Protein AF-A0A1G2QBS2-F1 (afdb_monomer)

Foldseek 3Di:
DDDDDDDPDDDDDPVNVVVVVVVVVVVVVVVVVVVVVVVVVVLVVQQVVLVVLVVVLQVVLCVQQCDALQLHHLVDLADDKDFCPDLSRCQAHHHDADDPPRPHGDHPVSSVRRPDNSDPDQAGPVGDGDIDRSNDDPPPCPPPDDD

Organism: NCBI:txid1802429

Secondary structure (DSSP, 8-state):
---------PPPPHHHHHHHHHHHHHHHHHHHHHHHHHHHHHHHHHHHHHHHHHHHHHHHHHHHHS--TTS--TT------EETTSGGG-SSSPPPSEE-SSS-EE-HHHHHH------S--B-TTSPBPEE-TT--TTTGGG-S--

Radius of gyration: 28.56 Å; Cα contacts (8 Å, |Δi|>4): 166; chains: 1; bounding box: 96×22×62 Å

Structure (mmCIF, N/CA/C/O backbone):
data_AF-A0A1G2QBS2-F1
#
_entry.id   AF-A0A1G2QBS2-F1
#
loop_
_atom_site.group_PDB
_atom_site.id
_atom_site.type_symbol
_atom_site.label_atom_id
_atom_site.label_alt_id
_atom_site.label_comp_id
_atom_site.label_asym_id
_atom_site.label_entity_id
_atom_site.label_seq_id
_atom_site.pdbx_PDB_ins_code
_atom_site.Cartn_x
_atom_site.Cartn_y
_atom_site.Cartn_z
_atom_site.occupancy
_atom_site.B_iso_or_equiv
_atom_site.auth_seq_id
_atom_site.auth_comp_id
_atom_site.auth_asym_id
_atom_site.auth_atom_id
_atom_site.pdbx_PDB_model_num
ATOM 1 N N . MET A 1 1 ? -75.015 7.210 20.917 1.00 46.16 1 MET A N 1
ATOM 2 C CA . MET A 1 1 ? -74.241 7.327 22.175 1.00 46.16 1 MET A CA 1
ATOM 3 C C . MET A 1 1 ? -72.977 6.484 22.043 1.00 46.16 1 MET A C 1
ATOM 5 O O . MET A 1 1 ? -73.075 5.266 22.049 1.00 46.16 1 MET A O 1
ATOM 9 N N . ILE A 1 2 ? -71.818 7.108 21.818 1.00 53.22 2 ILE A N 1
ATOM 10 C CA . ILE A 1 2 ? -70.544 6.412 21.559 1.00 53.22 2 ILE A CA 1
ATOM 11 C C . ILE A 1 2 ? -69.741 6.385 22.866 1.00 53.22 2 ILE A C 1
ATOM 13 O O . ILE A 1 2 ? -69.442 7.438 23.424 1.00 53.22 2 ILE A O 1
ATOM 17 N N . LYS A 1 3 ? -69.422 5.191 23.383 1.00 66.12 3 LYS A N 1
ATOM 18 C CA . LYS A 1 3 ? -68.592 5.022 24.588 1.00 66.12 3 LYS A CA 1
ATOM 19 C C . LYS A 1 3 ? -67.112 4.946 24.200 1.00 66.12 3 LYS A C 1
ATOM 21 O O . LYS A 1 3 ? -66.696 3.985 23.559 1.00 66.12 3 LYS A O 1
ATOM 26 N N . PHE A 1 4 ? -66.310 5.922 24.628 1.00 69.38 4 PHE A N 1
ATOM 27 C CA . PHE A 1 4 ? -64.850 5.874 24.503 1.00 69.38 4 PHE A CA 1
ATOM 28 C C . PHE A 1 4 ? -64.248 4.947 25.567 1.00 69.38 4 PHE A C 1
ATOM 30 O O . PHE A 1 4 ? -64.388 5.168 26.769 1.00 69.38 4 PHE A O 1
ATOM 37 N N . LYS A 1 5 ? -63.562 3.893 25.115 1.00 72.56 5 LYS A N 1
ATOM 38 C CA . LYS A 1 5 ? -62.804 2.968 25.964 1.00 72.56 5 LYS A CA 1
ATOM 39 C C . LYS A 1 5 ? -61.487 3.642 26.368 1.00 72.56 5 LYS A C 1
ATOM 41 O O . LYS A 1 5 ? -60.626 3.853 25.517 1.00 72.56 5 LYS A O 1
ATOM 46 N N . LYS A 1 6 ? -61.328 3.991 27.652 1.00 65.94 6 LYS A N 1
ATOM 47 C CA . LYS A 1 6 ? -60.068 4.512 28.217 1.00 65.94 6 LYS A CA 1
ATOM 48 C C . LYS A 1 6 ? -58.970 3.465 27.991 1.00 65.94 6 LYS A C 1
ATOM 50 O O . LYS A 1 6 ? -59.038 2.372 28.553 1.00 65.94 6 LYS A O 1
ATOM 55 N N . ARG A 1 7 ? -57.989 3.761 27.134 1.00 69.44 7 ARG A N 1
ATOM 56 C CA . ARG A 1 7 ? -56.789 2.925 26.992 1.00 69.44 7 ARG A CA 1
ATOM 57 C C . ARG A 1 7 ? -55.917 3.193 28.213 1.00 69.44 7 ARG A C 1
ATOM 59 O O . ARG A 1 7 ? -55.614 4.346 28.499 1.00 69.44 7 ARG A O 1
ATOM 66 N N . ASN A 1 8 ? -55.568 2.141 28.946 1.00 66.00 8 ASN A N 1
ATOM 67 C CA . ASN A 1 8 ? -54.662 2.227 30.083 1.00 66.00 8 ASN A CA 1
ATOM 68 C C . ASN A 1 8 ? -53.242 2.445 29.539 1.00 66.00 8 ASN A C 1
ATOM 70 O O . ASN A 1 8 ? -52.536 1.490 29.228 1.00 66.00 8 ASN A O 1
ATOM 74 N N . THR A 1 9 ? -52.868 3.699 29.299 1.00 65.31 9 THR A N 1
ATOM 75 C CA . THR A 1 9 ? -51.511 4.075 28.899 1.00 65.31 9 THR A CA 1
ATOM 76 C C . THR A 1 9 ? -50.679 4.236 30.166 1.00 65.31 9 THR A C 1
ATOM 78 O O . THR A 1 9 ? -50.780 5.260 30.840 1.00 65.31 9 THR A O 1
ATOM 81 N N . GLY A 1 10 ? -49.900 3.212 30.518 1.00 75.06 10 GLY A N 1
ATOM 82 C CA . GLY A 1 10 ? -48.861 3.341 31.539 1.00 75.06 10 GLY A CA 1
ATOM 83 C C . GLY A 1 10 ? -47.790 4.316 31.050 1.00 75.06 10 GLY A C 1
ATOM 84 O O . GLY A 1 10 ? -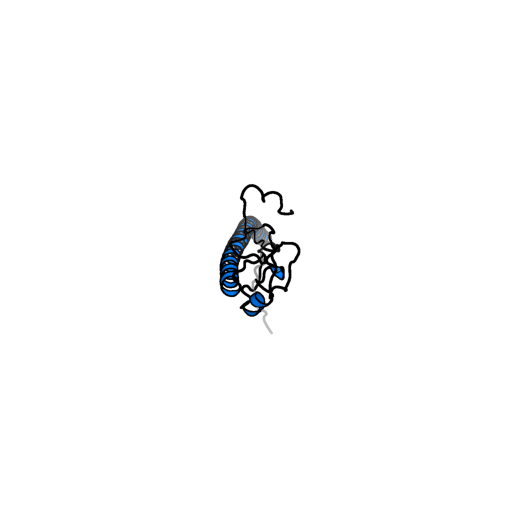47.271 4.150 29.948 1.00 75.06 10 GLY A O 1
ATOM 85 N N . GLY A 1 11 ? -47.517 5.364 31.827 1.00 76.88 11 GLY A N 1
ATOM 86 C CA . GLY A 1 11 ? -46.407 6.282 31.574 1.00 76.88 11 GLY A CA 1
ATOM 87 C C . GLY A 1 11 ? -45.100 5.718 32.128 1.00 76.88 11 GLY A C 1
ATOM 88 O O . GLY A 1 11 ? -45.113 5.067 33.170 1.00 76.88 11 GLY A O 1
ATOM 89 N N . PHE A 1 12 ? -43.987 5.976 31.440 1.00 77.94 12 PHE A N 1
ATOM 90 C CA . PHE A 1 12 ? -42.645 5.697 31.956 1.00 77.94 12 PHE A CA 1
ATOM 91 C C . PHE A 1 12 ? -42.368 6.545 33.198 1.00 77.94 12 PHE A C 1
ATOM 93 O O . PHE A 1 12 ? -42.687 7.738 33.226 1.00 77.94 12 PHE A O 1
ATOM 100 N N . THR A 1 13 ? -41.749 5.952 34.216 1.00 90.69 13 THR A N 1
ATOM 101 C CA . THR A 1 13 ? -41.283 6.714 35.375 1.00 90.69 13 THR A CA 1
ATOM 102 C C . THR A 1 13 ? -39.960 7.417 35.057 1.00 90.69 13 THR A C 1
ATOM 104 O O . THR A 1 13 ? -39.126 6.918 34.299 1.00 90.69 13 THR A O 1
ATOM 107 N N . LEU A 1 14 ? -39.732 8.590 35.659 1.00 89.69 14 LEU A N 1
ATOM 108 C CA . LEU A 1 14 ? -38.465 9.320 35.509 1.00 89.69 14 LEU A CA 1
ATOM 109 C C . LEU A 1 14 ? -37.263 8.498 35.996 1.00 89.69 14 LEU A C 1
ATOM 111 O O . LEU A 1 14 ? -36.179 8.603 35.429 1.00 89.69 14 LEU A O 1
ATOM 115 N N . ILE A 1 15 ? -37.459 7.667 37.024 1.00 92.81 15 ILE A N 1
ATOM 116 C CA . ILE A 1 15 ? -36.403 6.814 37.574 1.00 92.81 15 ILE A CA 1
ATOM 117 C C . ILE A 1 15 ? -36.034 5.669 36.626 1.00 92.81 15 ILE A C 1
ATOM 119 O O . ILE A 1 15 ? -34.850 5.384 36.469 1.00 92.81 15 ILE A O 1
ATOM 123 N N . GLU A 1 16 ? -37.008 5.066 35.935 1.00 90.44 16 GLU A N 1
ATOM 124 C CA . GLU A 1 16 ? -36.732 4.050 34.911 1.00 90.44 16 GLU A CA 1
ATOM 125 C C . GLU A 1 16 ? -35.888 4.631 33.780 1.00 90.44 16 GLU A C 1
ATOM 127 O O . GLU A 1 16 ? -34.896 4.027 33.377 1.00 90.44 16 GLU A O 1
ATOM 132 N N . LEU A 1 17 ? -36.227 5.833 33.309 1.00 91.19 17 LEU A N 1
ATOM 133 C CA . LEU A 1 17 ? -35.450 6.488 32.261 1.00 91.19 17 LEU A CA 1
ATOM 134 C C . LEU A 1 17 ? -34.030 6.839 32.739 1.00 91.19 17 LEU A C 1
ATOM 136 O O . LEU A 1 17 ? -33.071 6.662 31.988 1.00 91.19 17 LEU A O 1
ATOM 140 N N . LEU A 1 18 ? -33.882 7.283 33.992 1.00 94.00 18 LEU A N 1
ATOM 141 C CA . LEU A 1 18 ? -32.592 7.652 34.581 1.00 94.00 18 LEU A CA 1
ATOM 142 C C . LEU A 1 18 ? -31.645 6.450 34.695 1.00 94.00 18 LEU A C 1
ATOM 144 O O . LEU A 1 18 ? -30.475 6.547 34.325 1.00 94.00 18 LEU A O 1
ATOM 148 N N . VAL A 1 19 ? -32.143 5.300 35.155 1.00 95.12 19 VAL A N 1
ATOM 149 C CA . VAL A 1 19 ? -31.331 4.077 35.261 1.00 95.12 19 VAL A CA 1
ATOM 150 C C . VAL A 1 19 ? -30.872 3.601 33.879 1.00 95.12 19 VAL A C 1
ATOM 152 O O . VAL A 1 19 ? -29.718 3.206 33.717 1.00 95.12 19 VAL A O 1
ATOM 155 N N . VAL A 1 20 ? -31.730 3.695 32.860 1.00 95.81 20 VAL A N 1
ATOM 156 C CA . VAL A 1 20 ? -31.388 3.277 31.491 1.00 95.81 20 VAL A CA 1
ATOM 157 C C . VAL A 1 20 ? -30.252 4.121 30.913 1.00 95.81 20 VAL A C 1
ATOM 159 O O . VAL A 1 20 ? -29.271 3.563 30.420 1.00 95.81 20 VAL A O 1
ATOM 162 N N . ILE A 1 21 ? -30.331 5.452 31.004 1.00 96.06 21 ILE A N 1
ATOM 163 C CA . ILE A 1 21 ? -29.263 6.318 30.478 1.00 96.06 21 ILE A CA 1
ATOM 164 C C . ILE A 1 21 ? -27.957 6.165 31.267 1.00 96.06 21 ILE A C 1
ATOM 166 O O . ILE A 1 21 ? -26.883 6.250 30.674 1.00 96.06 21 ILE A O 1
ATOM 170 N N . ALA A 1 22 ? -28.034 5.874 32.572 1.00 96.50 22 ALA A N 1
ATOM 171 C CA . ALA A 1 22 ? -26.858 5.588 33.388 1.00 96.50 22 ALA A CA 1
ATOM 172 C C . ALA A 1 22 ? -26.138 4.318 32.904 1.00 96.50 22 ALA A C 1
ATOM 174 O O . ALA A 1 22 ? -24.923 4.335 32.706 1.00 96.50 22 ALA A O 1
ATOM 175 N N . ILE A 1 23 ? -26.881 3.239 32.632 1.00 96.94 23 ILE A N 1
ATOM 176 C CA . ILE A 1 23 ? -26.311 1.988 32.108 1.00 96.94 23 ILE A CA 1
ATOM 177 C C . ILE A 1 23 ? -25.735 2.196 30.700 1.00 96.94 23 ILE A C 1
ATOM 179 O O . ILE A 1 23 ? -24.608 1.775 30.434 1.00 96.94 23 ILE A O 1
ATOM 183 N N . ILE A 1 24 ? -26.462 2.883 29.808 1.00 97.25 24 ILE A N 1
ATOM 184 C CA . ILE A 1 24 ? -25.978 3.189 28.450 1.00 97.25 24 ILE A CA 1
ATOM 185 C C . ILE A 1 24 ? -24.697 4.026 28.508 1.00 97.25 24 ILE A C 1
ATOM 187 O O . ILE A 1 24 ? -23.772 3.751 27.747 1.00 97.25 24 ILE A O 1
ATOM 191 N N . GLY A 1 25 ? -24.604 5.005 29.413 1.00 97.19 25 GLY A N 1
ATOM 192 C CA . GLY A 1 25 ? -23.406 5.830 29.585 1.00 97.19 25 GLY A CA 1
ATOM 193 C C . GLY A 1 25 ? -22.170 5.003 29.949 1.00 97.19 25 GLY A C 1
ATOM 194 O O . GLY A 1 25 ? -21.121 5.143 29.315 1.00 97.19 25 GLY A O 1
ATOM 195 N N . ILE A 1 26 ? -22.313 4.077 30.903 1.00 96.56 26 ILE A N 1
ATOM 196 C CA . ILE A 1 26 ? -21.231 3.170 31.316 1.00 96.56 26 ILE A CA 1
ATOM 197 C C . ILE A 1 26 ? -20.807 2.278 30.143 1.00 96.56 26 ILE A C 1
ATOM 199 O O . ILE A 1 26 ? -19.629 2.259 29.783 1.00 96.56 26 ILE A O 1
ATOM 203 N N . LEU A 1 27 ? -21.755 1.592 29.496 1.00 97.69 27 LEU A N 1
ATOM 204 C CA . LEU A 1 27 ? -21.457 0.708 28.363 1.00 97.69 27 LEU A CA 1
ATOM 205 C C . LEU A 1 27 ? -20.820 1.460 27.183 1.00 97.69 27 LEU A C 1
ATOM 207 O O . LEU A 1 27 ? -19.874 0.961 26.573 1.00 97.69 27 LEU A O 1
ATOM 211 N N . SER A 1 28 ? -21.290 2.676 26.893 1.00 97.12 28 SER A N 1
ATOM 212 C CA . SER A 1 28 ? -20.783 3.495 25.784 1.00 97.12 28 SER A CA 1
ATOM 213 C C . SER A 1 28 ? -19.322 3.897 25.989 1.00 97.12 28 SER A C 1
ATOM 215 O O . SER A 1 28 ? -18.541 3.851 25.040 1.00 97.12 28 SER A O 1
ATOM 217 N N . SER A 1 29 ? -18.923 4.235 27.221 1.00 95.88 29 SER A N 1
ATOM 218 C CA . SER A 1 29 ? -17.532 4.605 27.526 1.00 95.88 29 SER A CA 1
ATOM 219 C C . SER A 1 29 ? -16.533 3.482 27.204 1.00 95.88 29 SER A C 1
ATOM 221 O O . SER A 1 29 ? -15.506 3.725 26.570 1.00 95.88 29 SER A O 1
ATOM 223 N N . ILE A 1 30 ? -16.872 2.236 27.553 1.00 96.25 30 ILE A N 1
ATOM 224 C CA . ILE A 1 30 ? -16.043 1.054 27.282 1.00 96.25 30 ILE A CA 1
ATOM 225 C C . ILE A 1 30 ? -16.029 0.758 25.777 1.00 96.25 30 ILE A C 1
ATOM 227 O O . ILE A 1 30 ? -14.974 0.489 25.195 1.00 96.25 30 ILE A O 1
ATOM 231 N N . ALA A 1 31 ? -17.193 0.856 25.129 1.00 96.62 31 ALA A N 1
ATOM 232 C CA . ALA A 1 31 ? -17.337 0.594 23.702 1.00 96.62 31 ALA A CA 1
ATOM 233 C C . ALA A 1 31 ? -16.477 1.535 22.838 1.00 96.62 31 ALA A C 1
ATOM 235 O O . ALA A 1 31 ? -15.886 1.087 21.856 1.00 96.62 31 ALA A O 1
ATOM 236 N N . ILE A 1 32 ? -16.353 2.814 23.210 1.00 96.81 32 ILE A N 1
ATOM 237 C CA . ILE A 1 32 ? -15.546 3.794 22.464 1.00 96.81 32 ILE A CA 1
ATOM 238 C C . ILE A 1 32 ? -14.059 3.419 22.472 1.00 96.81 32 ILE A C 1
ATOM 240 O O . ILE A 1 32 ? -13.415 3.451 21.422 1.00 96.81 32 ILE A O 1
ATOM 244 N N . VAL A 1 33 ? -13.505 3.026 23.623 1.00 94.88 33 VAL A N 1
ATOM 245 C CA . VAL A 1 33 ? -12.089 2.624 23.717 1.00 94.88 33 VAL A CA 1
ATOM 246 C C . VAL A 1 33 ? -11.826 1.378 22.869 1.00 94.88 33 VAL A C 1
ATOM 248 O O . VAL A 1 33 ? -10.871 1.345 22.089 1.00 94.88 33 VAL A O 1
ATOM 251 N N . ALA A 1 34 ? -12.708 0.379 22.960 1.00 96.06 34 ALA A N 1
ATOM 252 C CA . ALA A 1 34 ? -12.615 -0.832 22.148 1.00 96.06 34 ALA A CA 1
ATOM 253 C C . ALA A 1 34 ? -12.690 -0.522 20.641 1.00 96.06 34 ALA A C 1
ATOM 255 O O . ALA A 1 34 ? -11.890 -1.040 19.859 1.00 96.06 34 ALA A O 1
ATOM 256 N N . LEU A 1 35 ? -13.595 0.374 20.236 1.00 96.75 35 LEU A N 1
ATOM 257 C CA . LEU A 1 35 ? -13.749 0.796 18.846 1.00 96.75 35 LEU A CA 1
ATOM 258 C C . LEU A 1 35 ? -12.511 1.532 18.318 1.00 96.75 35 LEU A C 1
ATOM 260 O O . LEU A 1 35 ? -12.092 1.285 17.186 1.00 96.75 35 LEU A O 1
ATOM 264 N N . ASN A 1 36 ? -11.907 2.414 19.114 1.00 95.94 36 ASN A N 1
ATOM 265 C CA . ASN A 1 36 ? -10.695 3.134 18.715 1.00 95.94 36 ASN A CA 1
ATOM 266 C C . ASN A 1 36 ? -9.527 2.171 18.464 1.00 95.94 36 ASN A C 1
ATOM 268 O O . ASN A 1 36 ? -8.846 2.278 17.442 1.00 95.94 36 ASN A O 1
ATOM 272 N N . ASN A 1 37 ? -9.355 1.175 19.337 1.00 95.94 37 ASN A N 1
ATOM 273 C CA . ASN A 1 37 ? -8.357 0.124 19.146 1.00 95.94 37 ASN A CA 1
ATOM 274 C C . ASN A 1 37 ? -8.642 -0.705 17.888 1.00 95.94 37 ASN A C 1
ATOM 276 O O . ASN A 1 37 ? -7.740 -0.908 17.075 1.00 95.94 37 ASN A O 1
ATOM 280 N N . ALA A 1 38 ? -9.893 -1.121 17.675 1.00 97.00 38 ALA A N 1
ATOM 281 C CA . ALA A 1 38 ? -10.288 -1.873 16.485 1.00 97.00 38 ALA A CA 1
ATOM 282 C C . ALA A 1 38 ? -10.018 -1.089 15.188 1.00 97.00 38 ALA A C 1
ATOM 284 O O . ALA A 1 38 ? -9.468 -1.637 14.234 1.00 97.00 38 ALA A O 1
ATOM 285 N N . ARG A 1 39 ? -10.322 0.215 15.165 1.00 96.25 39 ARG A N 1
ATOM 286 C CA . ARG A 1 39 ? -10.021 1.102 14.030 1.00 96.25 39 ARG A CA 1
ATOM 287 C C . ARG A 1 39 ? -8.522 1.209 13.760 1.00 96.25 39 ARG A C 1
ATOM 289 O O . ARG A 1 39 ? -8.119 1.148 12.601 1.00 96.25 39 ARG A O 1
ATOM 296 N N . ARG A 1 40 ? -7.696 1.339 14.804 1.00 96.00 40 ARG A N 1
ATOM 297 C CA . ARG A 1 40 ? -6.231 1.373 14.661 1.00 96.00 40 ARG A CA 1
ATOM 298 C C . ARG A 1 40 ? -5.703 0.075 14.052 1.00 96.00 40 ARG A C 1
ATOM 300 O O . ARG A 1 40 ? -4.920 0.130 13.110 1.00 96.00 40 ARG A O 1
ATOM 307 N N . GLN A 1 41 ? -6.166 -1.074 14.541 1.00 96.56 41 GLN A N 1
ATOM 308 C CA . GLN A 1 41 ? -5.760 -2.373 13.998 1.00 96.56 41 GLN A CA 1
ATOM 309 C C . GLN A 1 41 ? -6.231 -2.569 12.554 1.00 96.56 41 GLN A C 1
ATOM 311 O O . GLN A 1 41 ? -5.470 -3.060 11.729 1.00 96.56 41 GLN A O 1
ATOM 316 N N . ALA A 1 42 ? -7.439 -2.113 12.212 1.00 97.00 42 ALA A N 1
ATOM 317 C CA . ALA A 1 42 ? -7.934 -2.157 10.839 1.00 97.00 42 ALA A CA 1
ATOM 318 C C . ALA A 1 42 ? -7.075 -1.316 9.878 1.00 97.00 42 ALA A C 1
ATOM 320 O O . ALA A 1 42 ? -6.813 -1.752 8.759 1.00 97.00 42 ALA A O 1
ATOM 321 N N . ARG A 1 43 ? -6.597 -0.138 10.311 1.00 96.38 43 ARG A N 1
ATOM 322 C CA . ARG A 1 43 ? -5.652 0.676 9.524 1.00 96.38 43 ARG A CA 1
ATOM 323 C C . ARG A 1 43 ? -4.326 -0.055 9.316 1.00 96.38 43 ARG A C 1
ATOM 325 O O . ARG A 1 43 ? -3.888 -0.158 8.183 1.00 96.38 43 ARG A O 1
ATOM 332 N N . ILE A 1 44 ? -3.741 -0.638 10.363 1.00 96.06 44 ILE A N 1
ATOM 333 C CA . ILE A 1 44 ? -2.489 -1.410 10.242 1.00 96.06 44 ILE A CA 1
ATOM 334 C C . ILE A 1 44 ? -2.666 -2.623 9.315 1.00 96.06 44 ILE A C 1
ATOM 336 O O . ILE A 1 44 ? -1.830 -2.890 8.459 1.00 96.06 44 ILE A O 1
ATOM 340 N N . ALA A 1 45 ? -3.774 -3.354 9.439 1.00 96.75 45 ALA A N 1
ATOM 341 C CA . ALA A 1 45 ? -4.054 -4.490 8.565 1.00 96.75 45 ALA A CA 1
ATOM 342 C C . ALA A 1 45 ? -4.208 -4.059 7.096 1.00 96.75 45 ALA A C 1
ATOM 344 O O . ALA A 1 45 ? -3.733 -4.754 6.196 1.00 96.75 45 ALA A O 1
ATOM 345 N N . ARG A 1 46 ? -4.838 -2.900 6.859 1.00 95.38 46 ARG A N 1
ATOM 346 C CA . ARG A 1 46 ? -4.947 -2.303 5.526 1.00 95.38 46 ARG A CA 1
ATOM 347 C C . ARG A 1 46 ? -3.583 -1.898 4.980 1.00 95.38 46 ARG A C 1
ATOM 349 O O . ARG A 1 46 ? -3.273 -2.297 3.868 1.00 95.38 46 ARG A O 1
ATOM 356 N N . SER A 1 47 ? -2.749 -1.208 5.759 1.00 94.69 47 SER A N 1
ATOM 357 C CA . SER A 1 47 ? -1.419 -0.802 5.289 1.00 94.69 47 SER A CA 1
ATOM 358 C C . SER A 1 47 ? -0.542 -2.006 4.939 1.00 94.69 47 SER A C 1
ATOM 360 O O . SER A 1 47 ? 0.162 -1.989 3.939 1.00 94.69 47 SER A O 1
ATOM 362 N N . GLN A 1 48 ? -0.635 -3.102 5.695 1.00 95.06 48 GLN A N 1
ATOM 363 C CA . GLN A 1 48 ? 0.052 -4.351 5.355 1.00 95.06 48 GLN A CA 1
ATOM 364 C C . GLN A 1 48 ? -0.464 -4.990 4.057 1.00 95.06 48 GLN A C 1
ATOM 366 O O . GLN A 1 48 ? 0.299 -5.651 3.354 1.00 95.06 48 GLN A O 1
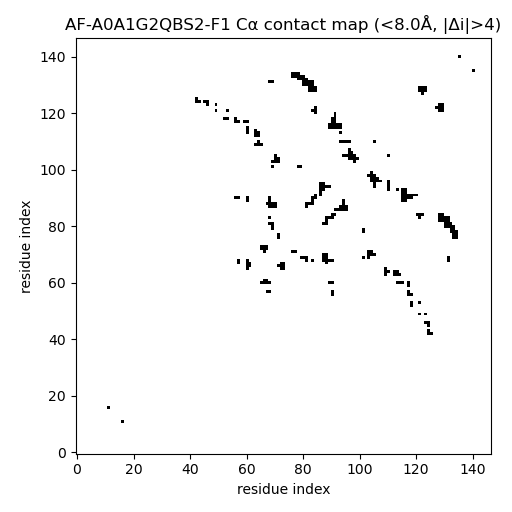ATOM 371 N N . ALA A 1 49 ? -1.759 -4.862 3.757 1.00 95.19 49 ALA A N 1
ATOM 372 C CA . ALA A 1 49 ? -2.327 -5.339 2.499 1.00 95.19 49 ALA A CA 1
ATOM 373 C C . ALA A 1 49 ? -1.868 -4.475 1.321 1.00 95.19 49 ALA A C 1
ATOM 375 O O . ALA A 1 49 ? -1.444 -5.031 0.309 1.00 95.19 49 ALA A O 1
ATOM 376 N N . ASP A 1 50 ? -1.871 -3.155 1.502 1.00 94.75 50 ASP A N 1
ATOM 377 C CA . ASP A 1 50 ? -1.386 -2.187 0.521 1.00 94.75 50 ASP A CA 1
ATOM 378 C C . ASP A 1 50 ? 0.096 -2.473 0.193 1.00 94.75 50 ASP A C 1
ATOM 380 O O . ASP A 1 50 ? 0.427 -2.681 -0.969 1.00 94.75 50 ASP A O 1
ATOM 384 N N . LEU A 1 51 ? 0.964 -2.669 1.198 1.00 94.19 51 LEU A N 1
ATOM 385 C CA . LEU A 1 51 ? 2.380 -3.033 0.994 1.00 94.19 51 LEU A CA 1
ATOM 386 C C . LEU A 1 51 ? 2.580 -4.332 0.195 1.00 94.19 51 LEU A C 1
ATOM 388 O O . LEU A 1 51 ? 3.487 -4.424 -0.630 1.00 94.19 51 LEU A O 1
ATOM 392 N N . ARG A 1 52 ? 1.741 -5.354 0.412 1.00 95.12 52 ARG A N 1
ATOM 393 C CA . ARG A 1 52 ? 1.800 -6.594 -0.385 1.00 95.12 52 ARG A CA 1
ATOM 394 C C . ARG A 1 52 ? 1.397 -6.353 -1.836 1.00 95.12 52 ARG A C 1
ATOM 396 O O . ARG A 1 52 ? 2.005 -6.932 -2.730 1.00 95.12 52 ARG A O 1
ATOM 403 N N . SER A 1 53 ? 0.388 -5.513 -2.058 1.00 95.00 53 SER A N 1
ATOM 404 C CA . SER A 1 53 ? -0.030 -5.118 -3.404 1.00 95.00 53 SER A CA 1
ATOM 405 C C . SER A 1 53 ? 1.076 -4.340 -4.113 1.00 95.00 53 SER A C 1
ATOM 407 O O . SER A 1 53 ? 1.399 -4.653 -5.253 1.00 95.00 53 SER A O 1
ATOM 409 N N . LEU A 1 54 ? 1.700 -3.385 -3.418 1.00 95.19 54 LEU A N 1
ATOM 410 C CA . LEU A 1 54 ? 2.799 -2.581 -3.951 1.00 95.19 54 LEU A CA 1
ATOM 411 C C . LEU A 1 54 ? 4.007 -3.437 -4.302 1.00 95.19 54 LEU A C 1
ATOM 413 O O . LEU A 1 54 ? 4.542 -3.299 -5.392 1.00 95.19 54 LEU A O 1
ATOM 417 N N . ARG A 1 55 ? 4.383 -4.389 -3.444 1.00 94.50 55 ARG A N 1
ATOM 418 C CA . ARG A 1 55 ? 5.457 -5.340 -3.756 1.00 94.50 55 ARG A CA 1
ATOM 419 C C . ARG A 1 55 ? 5.208 -6.083 -5.071 1.00 94.50 55 ARG A C 1
ATOM 421 O O . ARG A 1 55 ? 6.130 -6.246 -5.861 1.00 94.50 55 ARG A O 1
ATOM 428 N N . ASN A 1 56 ? 3.980 -6.549 -5.294 1.00 95.94 56 ASN A N 1
ATOM 429 C CA . ASN A 1 56 ? 3.638 -7.243 -6.534 1.00 95.94 56 ASN A CA 1
ATOM 430 C C . ASN A 1 56 ? 3.681 -6.294 -7.735 1.00 95.94 56 ASN A C 1
ATOM 432 O O . ASN A 1 56 ? 4.157 -6.682 -8.791 1.00 95.94 56 ASN A O 1
ATOM 436 N N . ALA A 1 57 ? 3.215 -5.059 -7.569 1.00 96.00 57 ALA A N 1
ATOM 437 C CA . ALA A 1 57 ? 3.241 -4.056 -8.624 1.00 96.00 57 ALA A CA 1
ATOM 438 C C . ALA A 1 57 ? 4.660 -3.639 -9.018 1.00 96.00 57 ALA A C 1
ATOM 440 O O . ALA A 1 57 ? 4.944 -3.539 -10.203 1.00 96.00 57 ALA A O 1
ATOM 441 N N . VAL A 1 58 ? 5.560 -3.478 -8.045 1.00 94.81 58 VAL A N 1
ATOM 442 C CA . VAL A 1 58 ? 6.986 -3.237 -8.305 1.00 94.81 58 VAL A CA 1
ATOM 443 C C . VAL A 1 58 ? 7.600 -4.406 -9.075 1.00 94.81 58 VAL A C 1
ATOM 445 O O . VAL A 1 58 ? 8.316 -4.182 -10.039 1.00 94.81 58 VAL A O 1
ATOM 448 N N . ALA A 1 59 ? 7.267 -5.649 -8.715 1.00 94.94 59 ALA A N 1
ATOM 449 C CA . ALA A 1 59 ? 7.751 -6.819 -9.447 1.00 94.94 59 ALA A CA 1
ATOM 450 C C . ALA A 1 59 ? 7.208 -6.902 -10.888 1.00 94.94 59 ALA A C 1
ATOM 452 O O . ALA A 1 59 ? 7.902 -7.392 -11.775 1.00 94.94 59 ALA A O 1
ATOM 453 N N . LEU A 1 60 ? 5.974 -6.442 -11.133 1.00 96.06 60 LEU A N 1
ATOM 454 C CA . LEU A 1 60 ? 5.410 -6.354 -12.485 1.00 96.06 60 LEU A CA 1
ATOM 455 C C . LEU A 1 60 ? 6.090 -5.253 -13.301 1.00 96.06 60 LEU A C 1
ATOM 457 O O . LEU A 1 60 ? 6.491 -5.514 -14.429 1.00 96.06 60 LEU A O 1
ATOM 461 N N . LEU A 1 61 ? 6.286 -4.070 -12.709 1.00 95.25 61 LEU A N 1
ATOM 462 C CA . LEU A 1 61 ? 7.051 -2.988 -13.326 1.00 95.25 61 LEU A CA 1
ATOM 463 C C . LEU A 1 61 ? 8.453 -3.473 -13.714 1.00 95.25 61 LEU A C 1
ATOM 465 O O . LEU A 1 61 ? 8.839 -3.331 -14.867 1.00 95.25 61 LEU A O 1
ATOM 469 N N . GLU A 1 62 ? 9.172 -4.108 -12.786 1.00 94.31 62 GLU A N 1
ATOM 470 C CA . GLU A 1 62 ? 10.504 -4.664 -13.039 1.00 94.31 62 GLU A CA 1
ATOM 471 C C . GLU A 1 62 ? 10.479 -5.699 -14.171 1.00 94.31 62 GLU A C 1
ATOM 473 O O . GLU A 1 62 ? 11.356 -5.700 -15.031 1.00 94.31 62 GLU A O 1
ATOM 478 N N . SER A 1 63 ? 9.457 -6.557 -14.218 1.00 95.12 63 SER A N 1
ATOM 479 C CA . SER A 1 63 ? 9.301 -7.544 -15.290 1.00 95.12 63 SER A CA 1
ATOM 480 C C . SER A 1 63 ? 9.083 -6.905 -16.665 1.00 95.12 63 SER A C 1
ATOM 482 O O . SER A 1 63 ? 9.528 -7.470 -17.665 1.00 95.12 63 SER A O 1
ATOM 484 N N . ASP A 1 64 ? 8.390 -5.770 -16.727 1.00 94.88 64 ASP A N 1
ATOM 485 C CA . ASP A 1 64 ? 8.040 -5.100 -17.979 1.00 94.88 64 ASP A CA 1
ATOM 486 C C . ASP A 1 64 ? 9.180 -4.192 -18.462 1.00 94.88 64 ASP A C 1
ATOM 488 O O . ASP A 1 64 ? 9.596 -4.254 -19.620 1.00 94.88 64 ASP A O 1
ATOM 492 N N . THR A 1 65 ? 9.733 -3.373 -17.568 1.00 93.62 65 THR A N 1
ATOM 493 C CA . THR A 1 65 ? 10.678 -2.302 -17.918 1.00 93.62 65 THR A CA 1
ATOM 494 C C . THR A 1 65 ? 12.118 -2.587 -17.504 1.00 93.62 65 THR A C 1
ATOM 496 O O . THR A 1 65 ? 13.009 -1.822 -17.856 1.00 93.62 65 THR A O 1
ATOM 499 N N . SER A 1 66 ? 12.379 -3.680 -16.773 1.00 93.06 66 SER A N 1
ATOM 500 C CA . SER A 1 66 ? 13.688 -3.969 -16.152 1.00 93.06 66 SER A CA 1
ATOM 501 C C . SER A 1 66 ? 14.173 -2.873 -15.196 1.00 93.06 66 SER A C 1
ATOM 503 O O . SER A 1 66 ? 15.368 -2.784 -14.910 1.00 93.06 66 SER A O 1
ATOM 505 N N . LYS A 1 67 ? 13.250 -2.039 -14.703 1.00 91.25 67 LYS A N 1
ATOM 506 C CA . LYS A 1 67 ? 13.523 -0.904 -13.822 1.00 91.25 67 LYS A CA 1
ATOM 507 C C . LYS A 1 67 ? 12.636 -0.927 -12.594 1.00 91.25 67 LYS A C 1
ATOM 509 O O . LYS A 1 67 ? 11.512 -1.428 -12.608 1.00 91.25 67 LYS A O 1
ATOM 514 N N . TRP A 1 68 ? 13.160 -0.358 -11.525 1.00 92.12 68 TRP A N 1
ATOM 515 C CA . TRP A 1 68 ? 12.426 -0.091 -10.303 1.00 92.12 68 TRP A CA 1
ATOM 516 C C . TRP A 1 68 ? 11.702 1.259 -10.367 1.00 92.12 68 TRP A C 1
ATOM 518 O O . TRP A 1 68 ? 11.900 2.025 -11.313 1.00 92.12 68 TRP A O 1
ATOM 528 N N . PRO A 1 69 ? 10.836 1.569 -9.382 1.00 91.75 69 PRO A N 1
ATOM 529 C CA . PRO A 1 69 ? 10.098 2.828 -9.363 1.00 91.75 69 PRO A CA 1
ATOM 530 C C . PRO A 1 69 ? 10.982 4.081 -9.405 1.00 91.75 69 PRO A C 1
ATOM 532 O O . PRO A 1 69 ? 10.547 5.116 -9.885 1.00 91.75 69 PRO A O 1
ATOM 535 N N . ASN A 1 70 ? 12.228 4.016 -8.943 1.00 88.62 70 ASN A N 1
ATOM 536 C CA . ASN A 1 70 ? 13.179 5.129 -9.036 1.00 88.62 70 ASN A CA 1
ATOM 537 C C . ASN A 1 70 ? 13.803 5.284 -10.441 1.00 88.62 70 ASN A C 1
ATOM 539 O O . ASN A 1 70 ? 14.757 6.029 -10.608 1.00 88.62 70 ASN A O 1
ATOM 543 N N . GLY A 1 71 ?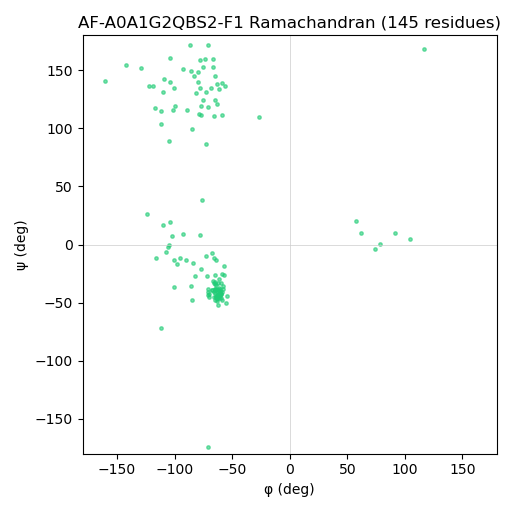 13.329 4.544 -11.451 1.00 88.19 71 GLY A N 1
ATOM 544 C CA . GLY A 1 71 ? 13.867 4.580 -12.815 1.00 88.19 71 GLY A CA 1
ATOM 545 C C . GLY A 1 71 ? 15.219 3.880 -12.988 1.00 88.19 71 GLY A C 1
ATOM 546 O O . GLY A 1 71 ? 15.708 3.770 -14.114 1.00 88.19 71 GLY A O 1
ATOM 547 N N . CYS A 1 72 ? 15.818 3.375 -11.907 1.00 88.56 72 CYS A N 1
ATOM 548 C CA . CYS A 1 72 ? 17.087 2.658 -11.942 1.00 88.56 72 CYS A CA 1
ATOM 549 C C . CYS A 1 72 ? 16.870 1.165 -12.242 1.00 88.56 72 CYS A C 1
ATOM 551 O O . CYS A 1 72 ? 15.848 0.590 -11.844 1.00 88.56 72 CYS A O 1
ATOM 553 N N . PRO A 1 73 ? 17.824 0.491 -12.904 1.00 88.06 73 PRO A N 1
ATOM 554 C CA . PRO A 1 73 ? 17.839 -0.965 -12.934 1.00 88.06 73 PRO A CA 1
ATOM 555 C C . PRO A 1 73 ? 18.117 -1.533 -11.523 1.00 88.06 73 PRO A C 1
ATOM 557 O O . PRO A 1 73 ? 18.828 -0.898 -10.746 1.00 88.06 73 PRO A O 1
ATOM 560 N N . PRO A 1 74 ? 17.658 -2.756 -11.192 1.00 84.56 74 PRO A N 1
ATOM 561 C CA . PRO A 1 74 ? 17.894 -3.398 -9.886 1.00 84.56 74 PRO A CA 1
ATOM 562 C C . PRO A 1 74 ? 19.372 -3.554 -9.483 1.00 84.56 74 PRO A C 1
ATOM 564 O O . PRO A 1 74 ? 19.687 -3.802 -8.320 1.00 84.56 74 PRO A O 1
ATOM 567 N N . GLU A 1 75 ? 20.284 -3.469 -10.453 1.00 82.44 75 GLU A N 1
ATOM 568 C CA . GLU A 1 75 ? 21.735 -3.534 -10.244 1.00 82.44 75 GLU A CA 1
ATOM 569 C C . GLU A 1 75 ? 22.305 -2.219 -9.684 1.00 82.44 75 GLU A C 1
ATOM 571 O O . GLU A 1 75 ? 23.370 -2.217 -9.062 1.00 82.44 75 GLU A O 1
ATOM 576 N N . GLU A 1 76 ? 21.581 -1.113 -9.861 1.00 79.81 76 GLU A N 1
ATOM 577 C CA . GLU A 1 76 ? 21.929 0.216 -9.376 1.00 79.81 76 GLU A CA 1
ATOM 578 C C . GLU A 1 76 ? 21.057 0.560 -8.164 1.00 79.81 76 GLU A C 1
ATOM 580 O O . GLU A 1 76 ? 19.989 1.157 -8.267 1.00 79.81 76 GLU A O 1
ATOM 585 N N . VAL A 1 77 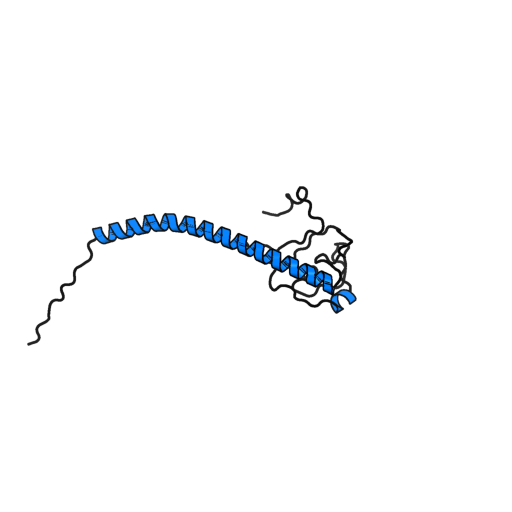? 21.545 0.195 -6.976 1.00 69.62 77 VAL A N 1
ATOM 586 C CA . VAL A 1 77 ? 20.938 0.550 -5.677 1.00 69.62 77 VAL A CA 1
ATOM 587 C C . VAL A 1 77 ? 21.218 2.010 -5.287 1.00 69.62 77 VAL A C 1
ATOM 589 O O . VAL A 1 77 ? 21.516 2.313 -4.136 1.00 69.62 77 VAL A O 1
ATOM 592 N N . ALA A 1 78 ? 21.206 2.920 -6.261 1.00 67.50 78 ALA A N 1
ATOM 593 C CA . ALA A 1 78 ? 21.464 4.330 -6.018 1.00 67.50 78 ALA A CA 1
ATOM 594 C C . ALA A 1 78 ? 20.268 4.977 -5.303 1.00 67.50 78 ALA A C 1
ATOM 596 O O . ALA A 1 78 ? 19.123 4.836 -5.735 1.00 67.50 78 ALA A O 1
ATOM 597 N N . ASN A 1 79 ? 20.556 5.714 -4.229 1.00 67.44 79 ASN A N 1
ATOM 598 C CA . ASN A 1 79 ? 19.632 6.668 -3.625 1.00 67.44 79 ASN A CA 1
ATOM 599 C C . ASN A 1 79 ? 19.422 7.784 -4.664 1.00 67.44 79 ASN A C 1
ATOM 601 O O . ASN A 1 79 ? 20.375 8.487 -5.019 1.00 67.44 79 ASN A O 1
ATOM 605 N N . PRO A 1 80 ? 18.216 7.848 -5.236 1.00 74.81 80 PRO A N 1
ATOM 606 C CA . PRO A 1 80 ? 17.155 8.532 -4.515 1.00 74.81 80 PRO A CA 1
ATOM 607 C C . PRO A 1 80 ? 15.927 7.674 -4.229 1.00 74.81 80 PRO A C 1
ATOM 609 O O . PRO A 1 80 ? 15.396 6.968 -5.090 1.00 74.81 80 PRO A O 1
ATOM 612 N N . GLU A 1 81 ? 15.444 7.810 -2.998 1.00 84.62 81 GLU A N 1
ATOM 613 C CA . GLU A 1 81 ? 14.095 7.417 -2.611 1.00 84.62 81 GLU A CA 1
ATOM 614 C C . GLU A 1 81 ? 13.064 8.130 -3.503 1.00 84.62 81 GLU A C 1
ATOM 616 O O . GLU A 1 81 ? 13.165 9.334 -3.750 1.00 84.62 81 GLU A O 1
ATOM 621 N N . VAL A 1 82 ? 12.046 7.398 -3.958 1.00 87.38 82 VAL A N 1
ATOM 622 C CA . VAL A 1 82 ? 10.975 7.955 -4.799 1.00 87.38 82 VAL A CA 1
ATOM 623 C C . VAL A 1 82 ? 9.621 7.830 -4.112 1.00 87.38 82 VAL A C 1
ATOM 625 O O . VAL A 1 82 ? 9.275 6.784 -3.548 1.00 87.38 82 VAL A O 1
ATOM 628 N N . ASP A 1 83 ? 8.827 8.895 -4.183 1.00 89.81 83 ASP A N 1
ATOM 629 C CA . ASP A 1 83 ? 7.421 8.860 -3.803 1.00 89.81 83 ASP A CA 1
ATOM 630 C C . ASP A 1 83 ? 6.650 8.044 -4.855 1.00 89.81 83 ASP A C 1
ATOM 632 O O . ASP A 1 83 ? 6.585 8.391 -6.034 1.00 89.81 83 ASP A O 1
ATOM 636 N N . LEU A 1 84 ? 6.029 6.939 -4.433 1.00 91.19 84 LEU A N 1
ATOM 637 C CA . LEU A 1 84 ? 5.321 6.027 -5.335 1.00 91.19 84 LEU A CA 1
ATOM 638 C C . LEU A 1 84 ? 4.076 6.640 -5.998 1.00 91.19 84 LEU A C 1
ATOM 640 O O . LEU A 1 84 ? 3.501 6.025 -6.900 1.00 91.19 84 LEU A O 1
ATOM 644 N N . SER A 1 85 ? 3.623 7.807 -5.534 1.00 88.19 85 SER A N 1
ATOM 645 C CA . SER A 1 85 ? 2.535 8.586 -6.133 1.00 88.19 85 SER A CA 1
ATOM 646 C C . SER A 1 85 ? 2.976 9.481 -7.279 1.00 88.19 85 SER A C 1
ATOM 648 O O . SER A 1 85 ? 2.126 9.915 -8.065 1.00 88.19 85 SER A O 1
ATOM 650 N N . GLU A 1 86 ? 4.278 9.716 -7.411 1.00 86.00 86 GLU A N 1
ATOM 651 C CA . GLU A 1 86 ? 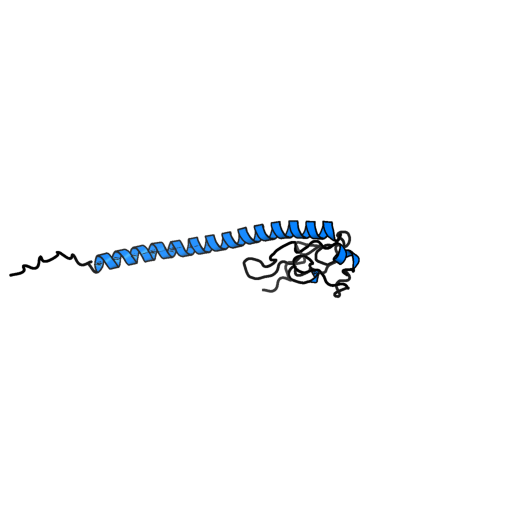4.830 10.502 -8.498 1.00 86.00 86 GLU A CA 1
ATOM 652 C C . GLU A 1 86 ? 4.799 9.748 -9.823 1.00 86.00 86 GLU A C 1
ATOM 654 O O . GLU A 1 86 ? 4.715 8.519 -9.904 1.00 86.00 86 GLU A O 1
ATOM 659 N N . THR A 1 87 ? 4.886 10.512 -10.910 1.00 84.19 87 THR A N 1
ATOM 660 C CA . THR A 1 87 ? 4.921 9.936 -12.251 1.00 84.19 87 THR A CA 1
ATOM 661 C C . THR A 1 87 ? 6.172 9.104 -12.497 1.00 84.19 87 THR A C 1
ATOM 663 O O . THR A 1 87 ? 6.080 8.105 -13.205 1.00 84.19 87 THR A O 1
ATOM 666 N N . GLN A 1 88 ? 7.315 9.459 -11.894 1.00 84.00 88 GLN A N 1
ATOM 667 C CA . GLN A 1 88 ? 8.560 8.692 -12.045 1.00 84.00 88 GLN A CA 1
ATOM 668 C C . GLN A 1 88 ? 8.454 7.265 -11.525 1.00 84.00 88 GLN A C 1
ATOM 670 O O . GLN A 1 88 ? 9.079 6.386 -12.105 1.00 84.00 88 GLN A O 1
ATOM 675 N N . ALA A 1 89 ? 7.612 7.027 -10.514 1.00 88.44 89 ALA A N 1
ATOM 676 C CA . ALA A 1 89 ? 7.416 5.705 -9.934 1.00 88.44 89 ALA A CA 1
ATOM 677 C C . ALA A 1 89 ? 6.935 4.661 -10.951 1.00 88.44 89 ALA A C 1
ATOM 679 O O . ALA A 1 89 ? 7.089 3.461 -10.731 1.00 88.44 89 ALA A O 1
ATOM 680 N N . GLY A 1 90 ? 6.266 5.098 -12.025 1.00 89.44 90 GLY A N 1
ATOM 681 C CA . GLY A 1 90 ? 5.738 4.215 -13.063 1.00 89.44 90 GLY A CA 1
ATOM 682 C C . GLY A 1 90 ? 4.684 3.213 -12.574 1.00 89.44 90 GLY A C 1
ATOM 683 O O . GLY A 1 90 ? 4.329 2.296 -13.312 1.00 89.44 90 GLY A O 1
ATOM 684 N N . LEU A 1 91 ? 4.182 3.346 -11.338 1.00 92.19 91 LEU A N 1
ATOM 685 C CA . LEU A 1 91 ? 3.242 2.392 -10.740 1.00 92.19 91 LEU A CA 1
ATOM 686 C C . LEU A 1 91 ? 1.778 2.670 -11.096 1.00 92.19 91 LEU A C 1
ATOM 688 O O . LEU A 1 91 ? 0.998 1.727 -11.249 1.00 92.19 91 LEU A O 1
ATOM 692 N N . ILE A 1 92 ? 1.404 3.948 -11.209 1.00 91.00 92 ILE A N 1
ATOM 693 C CA . ILE A 1 92 ? 0.045 4.380 -11.562 1.00 91.00 92 ILE A CA 1
ATOM 694 C C . ILE A 1 92 ? 0.063 5.032 -12.954 1.00 91.00 92 ILE A C 1
ATOM 696 O O . ILE A 1 92 ? -0.425 4.423 -13.904 1.00 91.00 92 ILE A O 1
ATOM 700 N N . PRO A 1 93 ? 0.613 6.242 -13.147 1.00 90.19 93 PRO A N 1
ATOM 701 C CA . PRO A 1 93 ? 0.806 6.773 -14.488 1.00 90.19 93 PRO A CA 1
ATOM 702 C C . PRO A 1 93 ? 2.037 6.141 -15.154 1.00 90.19 93 PRO A C 1
ATOM 704 O O . PRO A 1 93 ? 2.949 5.658 -14.481 1.00 90.19 93 PRO A O 1
ATOM 707 N N . SER A 1 94 ? 2.075 6.204 -16.485 1.00 89.88 94 SER A N 1
ATOM 708 C CA . SER A 1 94 ? 3.303 5.938 -17.237 1.00 89.88 94 SER A CA 1
ATOM 709 C C . SER A 1 94 ? 4.403 6.908 -16.794 1.00 89.88 94 SER A C 1
ATOM 711 O O . SER A 1 94 ? 4.112 8.103 -16.642 1.00 89.88 94 SER A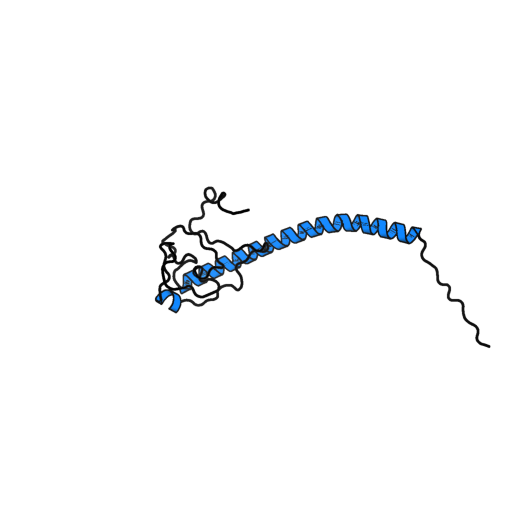 O 1
ATOM 713 N N . PRO A 1 95 ? 5.653 6.438 -16.645 1.00 90.31 95 PRO A N 1
ATOM 714 C CA . PRO A 1 95 ? 6.777 7.314 -16.354 1.00 90.31 95 PRO A CA 1
ATOM 715 C C . PRO A 1 95 ? 7.079 8.262 -17.521 1.00 90.31 95 PRO A C 1
ATOM 717 O O . PRO A 1 95 ? 6.648 8.039 -18.656 1.00 90.31 95 PRO A O 1
ATOM 720 N N . ILE A 1 96 ? 7.787 9.355 -17.224 1.00 87.88 96 ILE A N 1
ATOM 721 C CA . ILE A 1 96 ? 8.153 10.413 -18.178 1.00 87.88 96 ILE A CA 1
ATOM 722 C C . ILE A 1 96 ? 9.601 10.194 -18.619 1.00 87.88 96 ILE A C 1
ATOM 724 O O . ILE A 1 96 ? 10.453 9.982 -17.766 1.00 87.88 96 ILE A O 1
ATOM 728 N N . VAL A 1 97 ? 9.879 10.295 -19.925 1.00 90.56 97 VAL A N 1
ATOM 729 C CA . VAL A 1 97 ? 11.241 10.163 -20.478 1.00 90.56 97 VAL A CA 1
ATOM 730 C C . VAL A 1 97 ? 12.175 11.238 -19.919 1.00 90.56 97 VAL A C 1
ATOM 732 O O . VAL A 1 97 ? 11.843 12.425 -19.968 1.00 90.56 97 VAL A O 1
ATOM 735 N N . GLY A 1 98 ? 13.371 10.822 -19.509 1.00 85.81 98 GLY A N 1
ATOM 736 C CA . GLY A 1 98 ? 14.459 11.686 -19.052 1.00 85.81 98 GLY A CA 1
ATOM 737 C C . GLY A 1 98 ? 14.845 11.474 -17.588 1.00 85.81 98 GLY A C 1
ATOM 738 O O . GLY A 1 98 ? 14.146 10.798 -16.836 1.00 85.81 98 GLY A O 1
ATOM 739 N N . ASP A 1 99 ? 15.986 12.057 -17.222 1.00 82.44 99 ASP A N 1
ATOM 740 C CA . ASP A 1 99 ? 16.521 12.145 -15.856 1.00 82.44 99 ASP A CA 1
ATOM 741 C C . ASP A 1 99 ? 15.789 13.240 -15.066 1.00 82.44 99 ASP A C 1
ATOM 743 O O . ASP A 1 99 ? 15.593 14.352 -15.576 1.00 82.44 99 ASP A O 1
ATOM 747 N N . GLN A 1 100 ? 15.396 12.947 -13.824 1.00 74.44 100 GLN A N 1
ATOM 748 C CA . GLN A 1 100 ? 14.762 13.922 -12.930 1.00 74.44 100 GLN A CA 1
ATOM 749 C C . GLN A 1 100 ? 15.714 14.445 -11.844 1.00 74.44 100 GLN A C 1
ATOM 751 O O . GLN A 1 100 ? 15.282 15.055 -10.866 1.00 74.44 100 GLN A O 1
ATOM 756 N N . GLY A 1 101 ? 17.023 14.303 -12.063 1.00 68.38 101 GLY A N 1
ATOM 757 C CA . GLY A 1 101 ? 18.074 14.749 -11.149 1.00 68.38 101 GLY A CA 1
ATOM 758 C C . GLY A 1 101 ? 18.503 13.668 -10.160 1.00 68.38 101 GLY A C 1
ATOM 759 O O . GLY A 1 101 ? 19.246 13.956 -9.223 1.00 68.38 101 GLY A O 1
ATOM 760 N N . ASP A 1 102 ? 18.033 12.447 -10.385 1.00 65.00 102 ASP A N 1
ATOM 761 C CA . ASP A 1 102 ? 18.296 11.229 -9.638 1.00 65.00 102 ASP A CA 1
ATOM 762 C C . ASP A 1 102 ? 19.427 10.386 -10.235 1.00 65.00 102 ASP A C 1
ATOM 764 O O . ASP A 1 102 ? 19.937 9.477 -9.581 1.00 65.00 102 ASP A O 1
ATOM 768 N N . GLY A 1 103 ? 19.862 10.712 -11.456 1.00 74.25 103 GLY A N 1
ATOM 769 C CA . GLY A 1 103 ? 20.875 9.945 -12.180 1.00 74.25 103 GLY A CA 1
ATOM 770 C C . GLY A 1 103 ? 20.318 8.673 -12.821 1.00 74.25 103 GLY A C 1
ATOM 771 O O . GLY A 1 103 ? 21.064 7.969 -13.501 1.00 74.25 103 GLY A O 1
ATOM 772 N N . CYS A 1 104 ? 19.019 8.419 -12.658 1.00 83.81 104 CYS A N 1
ATOM 773 C CA . CYS A 1 104 ? 18.293 7.319 -13.266 1.00 83.81 104 CYS A CA 1
ATOM 774 C C . CYS A 1 104 ? 17.222 7.879 -14.194 1.00 83.81 104 CYS A C 1
ATOM 776 O O . CYS A 1 104 ? 16.307 8.579 -13.783 1.00 83.81 104 CYS A O 1
ATOM 778 N N . GLU A 1 105 ? 17.334 7.573 -15.481 1.00 85.69 105 GLU A N 1
ATOM 779 C CA . GLU A 1 105 ? 16.426 8.109 -16.491 1.00 85.69 105 GLU A CA 1
ATOM 780 C C . GLU A 1 105 ? 15.492 7.036 -17.029 1.00 85.69 105 GLU A C 1
ATOM 782 O O . GLU A 1 105 ? 15.902 5.903 -17.275 1.00 85.69 105 GLU A O 1
ATOM 787 N N . TRP A 1 106 ? 14.243 7.395 -17.304 1.00 90.25 106 TRP A N 1
ATOM 788 C CA . TRP A 1 106 ? 13.375 6.573 -18.144 1.00 90.25 106 TRP A CA 1
ATOM 789 C C . TRP A 1 106 ? 13.692 6.838 -19.613 1.00 90.25 106 TRP A C 1
ATOM 791 O O . TRP A 1 106 ? 13.710 7.994 -20.042 1.00 90.25 106 TRP A O 1
ATOM 801 N N . ILE A 1 107 ? 13.898 5.786 -20.407 1.00 91.25 107 ILE A N 1
ATOM 802 C CA . ILE A 1 107 ? 14.069 5.915 -21.859 1.00 91.25 107 ILE A CA 1
ATOM 803 C C . ILE A 1 107 ? 12.796 5.490 -22.590 1.00 91.25 107 ILE A C 1
ATOM 805 O O . ILE A 1 107 ? 11.951 4.775 -22.055 1.00 91.25 107 ILE A O 1
ATOM 809 N N . GLN A 1 108 ? 12.655 5.920 -23.845 1.00 92.94 108 GLN A N 1
ATOM 810 C CA . GLN A 1 108 ? 11.458 5.628 -24.640 1.00 92.94 108 GLN A CA 1
ATOM 811 C C . GLN A 1 108 ? 11.194 4.119 -24.776 1.00 92.94 108 GLN A C 1
ATOM 813 O O . GLN A 1 108 ? 10.044 3.701 -24.728 1.00 92.94 108 GLN A O 1
ATOM 818 N N . GLU A 1 109 ? 12.245 3.300 -24.876 1.00 91.44 109 GLU A N 1
ATOM 819 C CA . GLU A 1 109 ? 12.107 1.841 -24.959 1.00 91.44 109 GLU A CA 1
ATOM 820 C C . GLU A 1 109 ? 11.458 1.235 -23.702 1.00 91.44 109 GLU A C 1
ATOM 822 O O . GLU A 1 109 ? 10.712 0.263 -23.806 1.00 91.44 109 GLU A O 1
ATOM 827 N N . ASP A 1 110 ? 11.700 1.812 -22.523 1.00 91.50 110 ASP A N 1
ATOM 828 C CA . ASP A 1 110 ? 11.097 1.335 -21.275 1.00 91.50 110 ASP A CA 1
ATOM 829 C C . ASP A 1 110 ? 9.605 1.656 -21.241 1.00 91.50 110 ASP A C 1
ATOM 831 O O . ASP A 1 110 ? 8.791 0.827 -20.840 1.00 91.50 110 ASP A O 1
ATOM 835 N N . ILE A 1 111 ? 9.241 2.856 -21.702 1.00 91.06 111 ILE A N 1
ATOM 836 C CA . ILE A 1 111 ? 7.846 3.293 -21.793 1.00 91.06 111 ILE A CA 1
ATOM 837 C C . ILE A 1 111 ? 7.085 2.441 -22.805 1.00 91.06 111 ILE A C 1
ATOM 839 O O . ILE A 1 111 ? 5.937 2.081 -22.562 1.00 91.06 111 ILE A O 1
ATOM 843 N N . ASP A 1 112 ? 7.725 2.068 -23.911 1.00 93.25 112 ASP A N 1
ATOM 844 C CA . ASP A 1 112 ? 7.113 1.206 -24.922 1.00 93.25 112 ASP A CA 1
ATOM 845 C C . ASP A 1 112 ? 6.819 -0.207 -24.381 1.00 93.25 112 ASP A C 1
ATOM 847 O O . ASP A 1 112 ? 5.908 -0.879 -24.871 1.00 93.25 112 ASP A O 1
ATOM 851 N N . LYS A 1 113 ? 7.571 -0.661 -23.367 1.00 93.56 113 LYS A N 1
ATOM 852 C CA . LYS A 1 113 ? 7.359 -1.943 -22.676 1.00 93.56 113 LYS A CA 1
ATOM 853 C C . LYS A 1 113 ? 6.429 -1.841 -21.467 1.00 93.56 113 LYS A C 1
ATOM 855 O O . LYS A 1 113 ? 5.988 -2.872 -20.970 1.00 93.56 113 LYS A O 1
ATOM 860 N N . TRP A 1 114 ? 6.131 -0.634 -20.992 1.00 94.25 114 TRP A N 1
ATOM 861 C CA . TRP A 1 114 ? 5.321 -0.414 -19.799 1.00 94.25 114 TRP A CA 1
ATOM 862 C C . TRP A 1 114 ? 3.891 -0.953 -19.981 1.00 94.25 114 TRP A C 1
ATOM 864 O O . TRP A 1 114 ? 3.155 -0.516 -20.868 1.00 94.25 114 TRP A O 1
ATOM 874 N N . GLY A 1 115 ? 3.486 -1.893 -19.123 1.00 91.56 115 GLY A N 1
ATOM 875 C CA . GLY A 1 115 ? 2.180 -2.559 -19.157 1.00 91.56 115 GLY A CA 1
ATOM 876 C C . GLY A 1 115 ? 1.160 -2.061 -18.127 1.00 91.56 115 GLY A C 1
ATOM 877 O O . GLY A 1 115 ? 0.100 -2.675 -17.983 1.00 91.56 115 GLY A O 1
ATOM 878 N N . GLY A 1 116 ? 1.470 -0.989 -17.389 1.00 90.06 116 GLY A N 1
ATOM 879 C CA . GLY A 1 116 ? 0.664 -0.497 -16.269 1.00 90.06 116 GLY A CA 1
ATOM 880 C C . GLY A 1 116 ? -0.677 0.162 -16.657 1.00 90.06 116 GLY A C 1
ATOM 881 O O . GLY A 1 116 ? -1.072 0.176 -17.827 1.00 90.06 116 GLY A O 1
ATOM 882 N N . PRO A 1 117 ? -1.416 0.736 -15.682 1.00 93.88 117 PRO A N 1
ATOM 883 C CA . PRO A 1 117 ? -1.092 0.860 -14.253 1.00 93.88 117 PRO A CA 1
ATOM 884 C C . PRO A 1 117 ? -1.004 -0.490 -13.530 1.00 93.88 117 PRO A C 1
ATOM 886 O O . PRO A 1 117 ? -1.788 -1.397 -13.799 1.00 93.88 117 PRO A O 1
ATOM 889 N N . TYR A 1 118 ? -0.102 -0.603 -12.554 1.00 94.25 118 TYR A N 1
ATOM 890 C CA . TYR A 1 118 ? 0.101 -1.830 -11.766 1.00 94.25 118 TYR A CA 1
ATOM 891 C C . TYR A 1 118 ? -0.618 -1.809 -10.408 1.00 94.25 118 TYR A C 1
ATOM 893 O O . TYR A 1 118 ? -0.811 -2.854 -9.785 1.00 94.25 118 TYR A O 1
ATOM 901 N N . VAL A 1 119 ? -1.031 -0.627 -9.943 1.00 93.38 119 VAL A N 1
ATOM 902 C CA . VAL A 1 119 ? -1.866 -0.427 -8.749 1.00 93.38 119 VAL A CA 1
ATOM 903 C C . VAL A 1 119 ? -2.863 0.707 -8.959 1.00 93.38 119 VAL A C 1
ATOM 905 O O . VAL A 1 119 ? -2.607 1.647 -9.703 1.00 93.38 119 VAL A O 1
ATOM 908 N N . ASP A 1 120 ? -3.977 0.660 -8.227 1.00 89.00 120 ASP A N 1
ATOM 909 C CA . ASP A 1 120 ? -4.983 1.730 -8.244 1.00 89.00 120 ASP A CA 1
ATOM 910 C C . ASP A 1 120 ? -4.623 2.904 -7.320 1.00 89.00 120 ASP A C 1
ATOM 912 O O . ASP A 1 120 ? -5.111 4.022 -7.492 1.00 89.00 120 ASP A O 1
ATOM 916 N N . ARG A 1 121 ? -3.841 2.642 -6.262 1.00 88.19 121 ARG A N 1
ATOM 917 C CA . ARG A 1 121 ? -3.557 3.626 -5.213 1.00 88.19 121 ARG A CA 1
ATOM 918 C C . ARG A 1 121 ? -2.308 3.280 -4.408 1.00 88.19 121 ARG A C 1
ATOM 920 O O . ARG A 1 121 ? -2.130 2.143 -3.989 1.00 88.19 121 ARG A O 1
ATOM 927 N N . VAL A 1 122 ? -1.540 4.313 -4.084 1.00 88.69 122 VAL A N 1
ATOM 928 C CA . VAL A 1 122 ? -0.257 4.267 -3.355 1.00 88.69 122 VAL A CA 1
ATOM 929 C C . VAL A 1 122 ? -0.273 5.153 -2.097 1.00 88.69 122 VAL A C 1
ATOM 931 O O . VAL A 1 122 ? 0.757 5.638 -1.646 1.00 88.69 122 VAL A O 1
ATOM 934 N N . ILE A 1 123 ? -1.462 5.379 -1.529 1.00 90.88 123 ILE A N 1
ATOM 935 C CA . ILE A 1 123 ? -1.669 6.192 -0.323 1.00 90.88 123 ILE A CA 1
ATOM 936 C C . ILE A 1 123 ? -2.073 5.290 0.840 1.00 90.88 123 ILE A C 1
ATOM 938 O O . ILE A 1 123 ? -2.998 4.471 0.713 1.00 90.88 123 ILE A O 1
ATOM 942 N N . ASP A 1 124 ? -1.407 5.479 1.972 1.00 92.25 124 ASP A N 1
ATOM 943 C CA . ASP A 1 124 ? -1.620 4.735 3.200 1.00 92.25 124 ASP A CA 1
ATOM 944 C C . ASP A 1 124 ? -2.964 5.099 3.890 1.00 92.25 124 ASP A C 1
ATOM 946 O O . ASP A 1 124 ? -3.691 6.018 3.493 1.00 92.25 124 ASP A O 1
ATOM 950 N N . PRO A 1 125 ? -3.372 4.369 4.943 1.00 92.88 125 PRO A N 1
ATOM 951 C CA . PRO A 1 125 ? -4.602 4.664 5.686 1.00 92.88 125 PRO A CA 1
ATOM 952 C C . PRO A 1 125 ? -4.606 5.979 6.484 1.00 92.88 125 PRO A C 1
ATOM 954 O O . PRO A 1 125 ? -5.648 6.313 7.062 1.00 92.88 125 PRO A O 1
ATOM 957 N N . TRP A 1 126 ? -3.472 6.673 6.575 1.00 92.50 126 TRP A N 1
ATOM 958 C CA . TRP A 1 126 ? -3.300 7.963 7.245 1.00 92.50 126 TRP A CA 1
ATOM 959 C C . TRP A 1 126 ? -3.295 9.143 6.264 1.00 92.50 126 TRP A C 1
ATOM 961 O O . TRP A 1 126 ? -3.536 10.265 6.700 1.00 92.50 126 TRP A O 1
ATOM 971 N N . GLY A 1 127 ? -3.160 8.884 4.963 1.00 90.38 127 GLY A N 1
ATOM 972 C CA . GLY A 1 127 ? -3.169 9.887 3.900 1.00 90.38 127 GLY A CA 1
ATOM 973 C C . GLY A 1 127 ? -1.791 10.200 3.320 1.00 90.38 127 GLY A C 1
ATOM 974 O O . GLY A 1 127 ? -1.710 11.073 2.462 1.00 90.38 127 GLY A O 1
ATOM 975 N N . ASN A 1 128 ? -0.743 9.494 3.744 1.00 91.00 128 ASN A N 1
ATOM 976 C CA . ASN A 1 128 ? 0.621 9.697 3.266 1.00 91.00 128 ASN A CA 1
ATOM 977 C C . ASN A 1 128 ? 0.929 8.764 2.091 1.00 91.00 128 ASN A C 1
ATOM 979 O O . ASN A 1 128 ? 0.369 7.667 1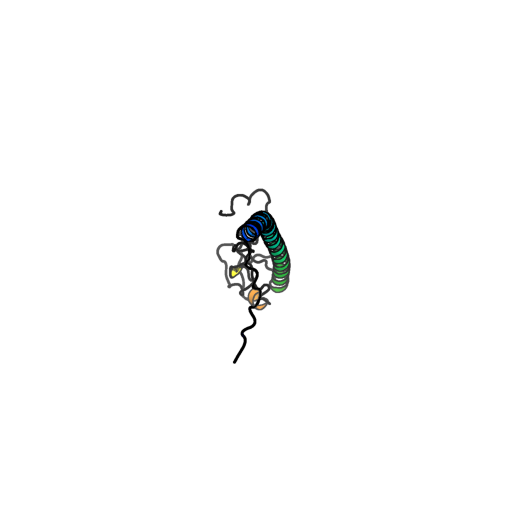.996 1.00 91.00 128 ASN A O 1
ATOM 983 N N . ALA A 1 129 ? 1.822 9.188 1.200 1.00 89.19 129 ALA A N 1
ATOM 984 C CA . ALA A 1 129 ? 2.308 8.334 0.128 1.00 89.19 129 ALA A CA 1
ATOM 985 C C . ALA A 1 129 ? 3.317 7.298 0.641 1.00 89.19 129 ALA A C 1
ATOM 987 O O . ALA A 1 129 ? 3.999 7.504 1.648 1.00 89.19 129 ALA A O 1
ATOM 988 N N . TYR A 1 130 ? 3.390 6.164 -0.053 1.00 91.12 130 TYR A N 1
ATOM 989 C CA . TYR A 1 130 ? 4.456 5.194 0.162 1.00 91.12 130 TYR A CA 1
ATOM 990 C C . TYR A 1 130 ? 5.727 5.636 -0.557 1.00 91.12 130 TYR A C 1
ATOM 992 O O . TYR A 1 130 ? 5.669 6.075 -1.701 1.00 91.12 130 TYR A O 1
ATOM 1000 N N . TRP A 1 131 ? 6.863 5.439 0.100 1.00 89.25 131 TRP A N 1
ATOM 1001 C CA . TRP A 1 131 ? 8.182 5.692 -0.462 1.00 89.25 131 TRP A CA 1
ATOM 1002 C C . TRP A 1 131 ? 8.842 4.374 -0.836 1.00 89.25 131 TRP A C 1
ATOM 1004 O O . TRP A 1 131 ? 8.706 3.375 -0.118 1.00 89.25 131 TRP A O 1
ATOM 1014 N N . PHE A 1 132 ? 9.522 4.366 -1.975 1.00 88.75 132 PHE A N 1
ATOM 1015 C CA . PHE A 1 132 ? 10.378 3.266 -2.375 1.00 88.75 132 PHE A CA 1
ATOM 1016 C C . PHE A 1 132 ? 11.827 3.640 -2.095 1.00 88.75 132 PHE A C 1
ATOM 1018 O O . PHE A 1 132 ? 12.354 4.578 -2.686 1.00 88.75 132 PHE A O 1
ATOM 1025 N N . ASP A 1 133 ? 12.425 2.889 -1.179 1.00 86.88 133 ASP A N 1
ATOM 1026 C CA . ASP A 1 133 ? 13.802 3.029 -0.725 1.00 86.88 133 ASP A CA 1
ATOM 1027 C C . ASP A 1 133 ? 14.587 1.790 -1.215 1.00 86.88 133 ASP A C 1
ATOM 1029 O O . ASP A 1 133 ? 14.370 0.687 -0.689 1.00 86.88 133 ASP A O 1
ATOM 1033 N N . PRO A 1 134 ? 15.405 1.923 -2.277 1.00 83.56 134 PRO A N 1
ATOM 1034 C CA . PRO A 1 134 ? 16.138 0.811 -2.885 1.00 83.56 134 PRO A CA 1
ATOM 1035 C C . PRO A 1 134 ? 17.304 0.311 -2.019 1.00 83.56 134 PRO A C 1
ATOM 1037 O O . PRO A 1 134 ? 17.665 -0.865 -2.110 1.00 83.56 134 PRO A O 1
ATOM 1040 N N . ASP A 1 135 ? 17.887 1.173 -1.182 1.00 80.31 135 ASP A N 1
ATOM 1041 C CA . ASP A 1 135 ? 19.060 0.892 -0.354 1.00 80.31 135 ASP A CA 1
ATOM 1042 C C . ASP A 1 135 ? 18.745 0.802 1.146 1.00 80.31 135 ASP A C 1
ATOM 1044 O O . ASP A 1 135 ? 19.667 0.783 1.957 1.00 80.31 135 ASP A O 1
ATOM 1048 N N . TYR A 1 136 ? 17.465 0.638 1.510 1.00 77.94 136 TYR A N 1
ATOM 1049 C CA . TYR A 1 136 ? 16.946 0.655 2.882 1.00 77.94 136 TYR A CA 1
ATOM 1050 C C . TYR A 1 136 ? 17.957 0.252 3.963 1.00 77.94 136 TYR A C 1
ATOM 1052 O O . TYR A 1 136 ? 18.322 -0.922 4.142 1.00 77.94 136 TYR A O 1
ATOM 1060 N N . HIS A 1 137 ? 18.363 1.246 4.751 1.00 73.31 137 HIS A N 1
ATOM 1061 C CA . HIS A 1 137 ? 19.252 1.071 5.888 1.00 73.31 137 HIS A CA 1
ATOM 1062 C C . HIS A 1 137 ? 18.496 1.333 7.196 1.00 73.31 137 HIS A C 1
ATOM 1064 O O . HIS A 1 137 ? 18.110 2.468 7.486 1.00 73.31 137 HIS A O 1
ATOM 1070 N N . PRO A 1 138 ? 18.313 0.309 8.057 1.00 66.62 138 PRO A N 1
ATOM 1071 C CA . PRO A 1 138 ? 17.430 0.399 9.221 1.00 66.62 138 PRO A CA 1
ATOM 1072 C C . PRO A 1 138 ? 17.861 1.432 10.275 1.00 66.62 138 PRO A C 1
ATOM 1074 O O . PRO A 1 138 ? 17.077 1.741 11.171 1.00 66.62 138 PRO A O 1
ATOM 1077 N N . TYR A 1 139 ? 19.088 1.954 10.201 1.00 63.06 139 TYR A N 1
ATOM 1078 C CA . TYR A 1 139 ? 19.649 2.873 11.195 1.00 63.06 139 TYR A CA 1
ATOM 1079 C C . TYR A 1 139 ? 19.971 4.273 10.656 1.00 63.06 139 TYR A C 1
ATOM 1081 O O . TYR A 1 139 ? 20.229 5.162 11.464 1.00 63.06 139 TYR A O 1
ATOM 1089 N N . GLU A 1 140 ? 19.945 4.489 9.339 1.00 62.84 140 GLU A N 1
ATOM 1090 C CA . GLU A 1 140 ? 20.335 5.771 8.726 1.00 62.84 140 GLU A CA 1
ATOM 1091 C C . GLU A 1 140 ? 19.109 6.624 8.360 1.00 62.84 140 GLU A C 1
ATOM 1093 O O . GLU A 1 140 ? 19.093 7.826 8.627 1.00 62.84 140 GLU A O 1
ATOM 1098 N N . ASN A 1 141 ? 18.019 5.987 7.917 1.00 61.28 141 ASN A N 1
ATOM 1099 C CA . ASN A 1 141 ? 16.841 6.677 7.366 1.00 61.28 141 ASN A CA 1
ATOM 1100 C C . ASN A 1 141 ? 15.748 6.966 8.423 1.00 61.28 141 ASN A C 1
ATOM 1102 O O . ASN A 1 141 ? 14.649 7.414 8.114 1.00 61.28 141 ASN A O 1
ATOM 1106 N N . CYS A 1 142 ? 16.025 6.746 9.717 1.00 57.50 142 CYS A N 1
ATOM 1107 C CA . CYS A 1 142 ? 15.058 7.008 10.799 1.00 57.50 142 CYS A CA 1
ATOM 1108 C C . CYS A 1 142 ? 14.836 8.507 11.105 1.00 57.50 142 CYS A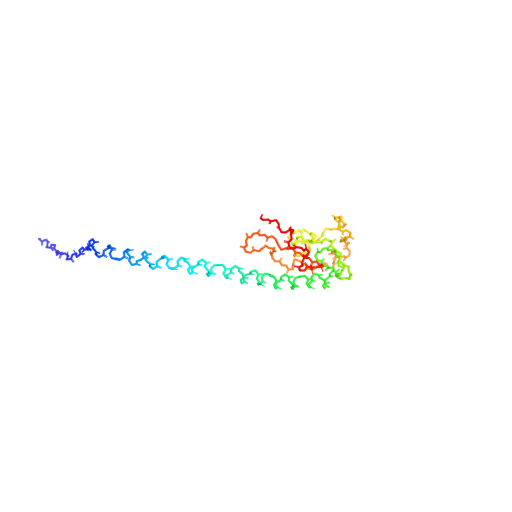 C 1
ATOM 1110 O O . CYS A 1 142 ? 13.934 8.829 11.876 1.00 57.50 142 CYS A O 1
ATOM 1112 N N . ASN A 1 143 ? 15.640 9.414 10.538 1.00 55.81 143 ASN A N 1
ATOM 1113 C CA . ASN A 1 143 ? 15.568 10.858 10.803 1.00 55.81 143 ASN A CA 1
ATOM 1114 C C . ASN A 1 143 ? 14.919 11.677 9.670 1.00 55.81 143 ASN A C 1
ATOM 1116 O O . ASN A 1 143 ? 14.842 12.898 9.795 1.00 55.81 143 ASN A O 1
ATOM 1120 N N . THR A 1 144 ? 14.484 11.050 8.571 1.00 53.94 144 THR A N 1
ATOM 1121 C CA . THR A 1 144 ? 13.994 11.755 7.369 1.00 53.94 144 THR A CA 1
ATOM 1122 C C . THR A 1 144 ? 12.481 11.713 7.170 1.00 53.94 144 THR A C 1
ATOM 1124 O O . THR A 1 144 ? 11.998 12.370 6.256 1.00 53.94 144 THR A O 1
ATOM 1127 N N . ILE A 1 145 ? 11.707 11.033 8.023 1.00 49.59 145 ILE A N 1
ATOM 1128 C CA . ILE A 1 145 ? 10.237 11.078 7.947 1.00 49.59 145 ILE A CA 1
ATOM 1129 C C . ILE A 1 145 ? 9.761 12.396 8.588 1.00 49.59 145 ILE A C 1
ATOM 1131 O O . ILE A 1 145 ? 9.933 12.550 9.799 1.00 49.59 145 ILE A O 1
ATOM 1135 N N . PRO A 1 146 ? 9.196 13.354 7.828 1.00 44.66 146 PRO A N 1
ATOM 1136 C CA . PRO A 1 146 ? 8.648 14.568 8.416 1.00 44.66 146 PRO A CA 1
ATOM 1137 C C . PRO A 1 146 ? 7.401 14.230 9.246 1.00 44.66 146 PRO A C 1
ATOM 1139 O O . PRO A 1 146 ? 6.555 13.450 8.801 1.00 44.66 146 PRO A O 1
ATOM 1142 N N . ASP A 1 147 ? 7.332 14.803 10.454 1.00 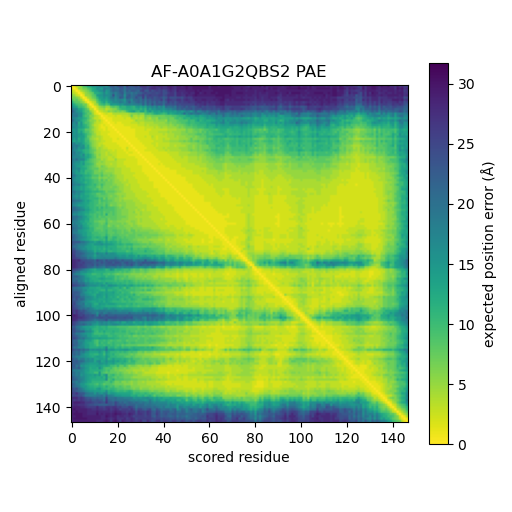44.44 147 ASP A N 1
ATOM 1143 C CA . ASP A 1 147 ? 6.186 14.724 11.378 1.00 44.44 147 ASP A CA 1
ATOM 1144 C C . ASP A 1 147 ? 4.850 15.150 10.736 1.00 44.44 147 ASP A C 1
ATOM 1146 O O . ASP A 1 147 ? 4.838 16.145 9.967 1.00 44.44 147 ASP A O 1
#

Mean predicted aligned error: 9.03 Å

pLDDT: mean 86.11, std 12.59, range [44.44, 97.69]

InterPro domains:
  IPR000983 General secretion pathway protein G-type pilin [PR00813] (11-36)
  IPR000983 General secretion pathway protein G-type pilin [PR00813] (47-65)
  IPR012902 Prokaryotic N-terminal methylation site [PF07963] (7-32)
  IPR012902 Prokaryotic N-terminal methylation site [PS00409] (10-30)
  IPR012902 Prokaryotic N-terminal methylation site [TIGR02532] (10-32)
  IPR045584 Pilin-like [SSF54523] (12-136)

Solvent-accessible surface area (backbone atoms only — not comparable to full-atom values): 8710 Å² total; per-residue (Å²): 139,86,83,84,78,84,74,89,74,82,76,86,54,73,64,61,56,49,53,51,55,52,52,50,53,57,54,48,57,56,48,51,57,55,48,53,52,51,52,53,50,52,39,54,56,47,40,57,50,50,52,54,51,48,55,53,24,49,53,49,42,28,71,46,44,57,24,43,44,52,33,28,40,85,89,52,60,62,80,50,69,30,54,41,72,42,45,61,21,38,34,47,50,75,49,60,75,46,63,83,86,57,87,26,46,36,49,68,72,35,58,75,41,54,79,63,60,53,51,96,76,48,60,46,82,87,72,47,68,42,70,47,59,76,65,75,49,94,81,74,62,79,80,71,74,82,132

Sequence (147 aa):
MIKFKKRNTGGFTLIELLVVIAIIGILSSIAIVALNNARRQARIARSQADLRSLRNAVALLESDTSKWPNGCPPEEVANPEVDLSETQAGLIPSPIVGDQGDGCEWIQEDIDKWGGPYVDRVIDPWGNAYWFDPDYHPYENCNTIPD